Protein AF-A0A932RMJ9-F1 (afdb_monomer)

Secondary structure (DSSP, 8-state):
-----PPP--SEE-SHHHHHHHHTS-HHHHHHHHHHT----EEE--TT--EEEEEHHHHHHHH-

Sequence (64 aa):
MPEDPTPRLGPALTSWKDIAQFFGREVRTVQRWEKEEGLPVHRHLHHSKSSVYAYSEELEKWWR

pLDDT: mean 73.16, std 12.9, range [40.94, 88.38]

Radius of gyration: 11.89 Å; Cα contacts (8 Å, |Δi|>4): 69; chains: 1; bounding box: 34×24×32 Å

Structure (mmCIF, N/CA/C/O backbone):
data_AF-A0A932RMJ9-F1
#
_entry.id   AF-A0A932RMJ9-F1
#
loop_
_atom_site.group_PDB
_atom_site.id
_atom_site.type_symbol
_atom_site.label_atom_id
_atom_site.label_alt_id
_atom_site.label_comp_id
_atom_site.label_asym_id
_atom_site.label_entity_id
_atom_site.label_seq_id
_atom_site.pdbx_PDB_ins_code
_atom_site.Cartn_x
_atom_site.Cartn_y
_atom_site.Cartn_z
_atom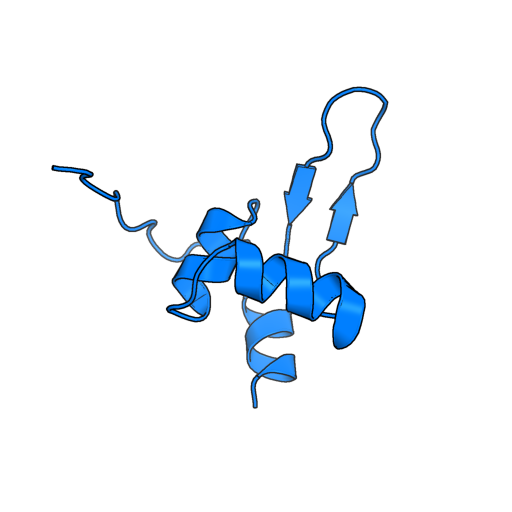_site.occupancy
_atom_site.B_iso_or_equiv
_atom_site.auth_seq_id
_atom_site.auth_comp_id
_atom_site.auth_asym_id
_atom_site.auth_atom_id
_atom_site.pdbx_PDB_model_num
ATOM 1 N N . MET A 1 1 ? 0.624 11.646 -24.602 1.00 40.94 1 MET A N 1
ATOM 2 C CA . MET A 1 1 ? -0.279 10.585 -24.119 1.00 40.94 1 MET A CA 1
ATOM 3 C C . MET A 1 1 ? 0.551 9.662 -23.242 1.00 40.94 1 MET A C 1
ATOM 5 O O . MET A 1 1 ? 1.553 9.188 -23.758 1.00 40.94 1 MET A O 1
ATOM 9 N N . PRO A 1 2 ? 0.262 9.452 -21.949 1.00 59.03 2 PRO A N 1
ATOM 10 C CA . PRO A 1 2 ? 0.827 8.315 -21.247 1.00 59.03 2 PRO A CA 1
ATOM 11 C C . PRO A 1 2 ? -0.084 7.119 -21.529 1.00 59.03 2 PRO A C 1
ATOM 13 O O . PRO A 1 2 ? -1.192 7.008 -21.016 1.00 59.03 2 PRO A O 1
ATOM 16 N N . GLU A 1 3 ? 0.363 6.275 -22.444 1.00 49.56 3 GLU A N 1
ATOM 17 C CA . GLU A 1 3 ? -0.101 4.903 -22.572 1.00 49.56 3 GLU A CA 1
ATOM 18 C C . GLU A 1 3 ? 0.353 4.132 -21.326 1.00 49.56 3 GLU A C 1
ATOM 20 O O . GLU A 1 3 ? 1.511 3.744 -21.196 1.00 49.56 3 GLU A O 1
ATOM 25 N N . ASP A 1 4 ? -0.542 3.973 -20.354 1.00 57.16 4 ASP A N 1
ATOM 26 C CA . ASP A 1 4 ? -0.347 3.009 -19.277 1.00 57.16 4 ASP A CA 1
ATOM 27 C C . ASP A 1 4 ? -0.657 1.610 -19.829 1.00 57.16 4 ASP A C 1
ATOM 29 O O . ASP A 1 4 ? -1.820 1.323 -20.130 1.00 57.16 4 ASP A O 1
ATOM 33 N N . PRO A 1 5 ? 0.338 0.715 -19.992 1.00 59.00 5 PRO A N 1
ATOM 34 C CA . PRO A 1 5 ? 0.044 -0.667 -20.316 1.00 59.00 5 PRO A CA 1
ATOM 35 C C . PRO A 1 5 ? -0.578 -1.297 -19.071 1.00 59.00 5 PRO A C 1
ATOM 37 O O . PRO A 1 5 ? 0.086 -1.466 -18.051 1.00 59.00 5 PRO A O 1
ATOM 40 N N . THR A 1 6 ? -1.866 -1.622 -19.146 1.00 59.56 6 THR A N 1
ATOM 41 C CA . THR A 1 6 ? -2.568 -2.389 -18.116 1.00 59.56 6 THR A CA 1
ATOM 42 C C . THR A 1 6 ? -1.846 -3.726 -17.917 1.00 59.56 6 THR A C 1
ATOM 44 O O . THR A 1 6 ? -1.748 -4.502 -18.878 1.00 59.56 6 THR A O 1
ATOM 47 N N . PRO A 1 7 ? -1.322 -4.039 -16.719 1.00 55.94 7 PRO A N 1
ATOM 48 C CA . PRO A 1 7 ? -0.729 -5.339 -16.489 1.00 55.94 7 PRO A CA 1
ATOM 49 C C . PRO A 1 7 ? -1.846 -6.363 -16.295 1.00 55.94 7 PRO A C 1
ATOM 51 O O . PRO A 1 7 ? -2.815 -6.170 -15.560 1.00 55.94 7 PRO A O 1
ATOM 54 N N . ARG A 1 8 ? -1.708 -7.471 -17.023 1.00 54.66 8 ARG A N 1
ATOM 55 C CA . ARG A 1 8 ? -2.516 -8.675 -16.853 1.00 54.66 8 ARG A CA 1
ATOM 56 C C . ARG A 1 8 ? -2.287 -9.143 -15.421 1.00 54.66 8 ARG A C 1
ATOM 58 O O . ARG A 1 8 ? -1.140 -9.402 -15.068 1.00 54.66 8 ARG A O 1
ATOM 65 N N . LEU A 1 9 ? -3.357 -9.213 -14.635 1.00 55.59 9 LEU A N 1
ATOM 66 C CA . LEU A 1 9 ? -3.364 -9.646 -13.239 1.00 55.59 9 LEU A CA 1
ATOM 67 C C . LEU A 1 9 ? -2.751 -11.053 -13.124 1.00 55.59 9 LEU A C 1
ATOM 69 O O . LEU A 1 9 ? -3.435 -12.066 -13.245 1.00 55.59 9 LEU A O 1
ATOM 73 N N . GLY A 1 10 ? -1.431 -11.104 -12.962 1.00 54.28 10 GLY A N 1
ATOM 74 C CA . GLY A 1 10 ? -0.717 -12.239 -12.404 1.00 54.28 10 GLY A CA 1
ATOM 75 C C . GLY A 1 10 ? -0.798 -12.173 -10.875 1.00 54.28 10 GLY A C 1
ATOM 76 O O . GLY A 1 10 ? -1.001 -11.094 -10.321 1.00 54.28 10 GLY A O 1
ATOM 77 N N . PRO A 1 11 ? -0.640 -13.301 -10.167 1.00 61.75 11 PRO A N 1
ATOM 78 C CA . PRO A 1 11 ? -0.949 -13.404 -8.736 1.00 61.75 11 PRO A CA 1
ATOM 79 C C . PRO A 1 11 ? -0.105 -12.508 -7.806 1.00 61.75 11 PRO A C 1
ATOM 81 O O . PRO A 1 11 ? -0.505 -12.273 -6.666 1.00 61.75 11 PRO A O 1
ATOM 84 N N . ALA A 1 12 ? 1.025 -11.963 -8.268 1.00 65.00 12 ALA A N 1
ATOM 85 C CA . ALA A 1 12 ? 1.923 -11.144 -7.457 1.00 65.00 12 ALA A CA 1
ATOM 86 C C . ALA A 1 12 ? 2.164 -9.766 -8.089 1.00 65.00 12 ALA A C 1
ATOM 88 O O . ALA A 1 12 ? 2.636 -9.662 -9.221 1.00 65.00 12 ALA A O 1
ATOM 89 N N . LEU A 1 13 ? 1.886 -8.710 -7.324 1.00 79.88 13 LEU A N 1
ATOM 90 C CA . LEU A 1 13 ? 2.125 -7.321 -7.703 1.00 79.88 13 LEU A CA 1
ATOM 91 C C . LEU A 1 13 ? 3.514 -6.942 -7.197 1.00 79.88 13 LEU A C 1
ATOM 93 O O . LEU A 1 13 ? 3.703 -6.684 -6.015 1.00 79.88 13 LEU A O 1
ATOM 97 N N . THR A 1 14 ? 4.515 -6.927 -8.071 1.00 74.00 14 THR A N 1
ATOM 98 C CA . THR A 1 14 ? 5.926 -6.726 -7.684 1.00 74.00 14 THR A CA 1
ATOM 99 C C . THR A 1 14 ? 6.377 -5.265 -7.760 1.00 74.00 14 THR A C 1
ATOM 101 O O . THR A 1 14 ? 7.565 -4.978 -7.922 1.00 74.00 14 THR A O 1
ATOM 104 N N . SER A 1 15 ? 5.443 -4.310 -7.750 1.00 77.25 15 SER A N 1
ATOM 105 C CA . SER A 1 15 ? 5.748 -2.880 -7.842 1.00 77.25 15 SER A CA 1
ATOM 106 C C . SER A 1 15 ? 4.618 -2.012 -7.310 1.00 77.25 15 SER A C 1
ATOM 108 O O . SER A 1 15 ? 3.445 -2.344 -7.442 1.00 77.25 15 SER A O 1
ATOM 110 N N . TRP A 1 16 ? 4.967 -0.829 -6.795 1.00 83.00 16 TRP A N 1
ATOM 111 C CA . TRP A 1 16 ? 3.984 0.157 -6.340 1.00 83.00 16 TRP A CA 1
ATOM 112 C C . TRP A 1 16 ? 2.945 0.517 -7.404 1.00 83.00 16 TRP A C 1
ATOM 114 O O . TRP A 1 16 ? 1.791 0.754 -7.067 1.00 83.00 16 TRP A O 1
ATOM 124 N N . LYS A 1 17 ? 3.352 0.577 -8.679 1.00 80.88 17 LYS A N 1
ATOM 125 C CA . LYS A 1 17 ? 2.458 0.900 -9.798 1.00 80.88 17 LYS A CA 1
ATOM 126 C C . LYS A 1 17 ? 1.378 -0.164 -9.985 1.00 80.88 17 LYS A C 1
ATOM 128 O O . LYS A 1 17 ? 0.215 0.189 -10.115 1.00 80.88 17 LYS A O 1
ATOM 133 N N . ASP A 1 18 ? 1.761 -1.432 -9.913 1.00 81.94 18 ASP A N 1
ATOM 134 C CA . ASP A 1 18 ? 0.846 -2.572 -9.957 1.00 81.94 18 ASP A CA 1
ATOM 135 C C . ASP A 1 18 ? -0.142 -2.549 -8.782 1.00 81.94 18 ASP A C 1
ATOM 137 O O . ASP A 1 18 ? -1.348 -2.667 -8.981 1.00 81.94 18 ASP A O 1
ATOM 141 N N . ILE A 1 19 ? 0.347 -2.281 -7.566 1.00 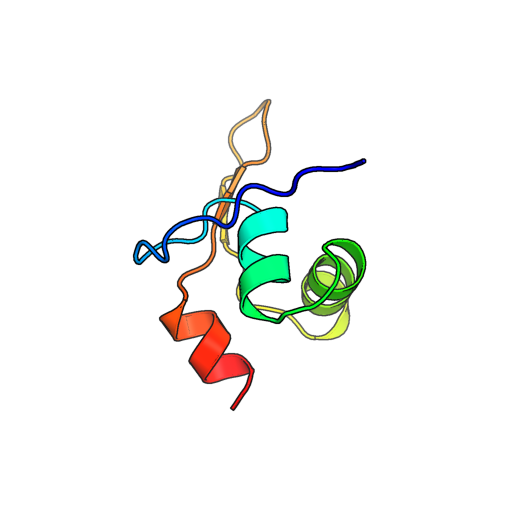81.19 19 ILE A N 1
ATOM 142 C CA . ILE A 1 19 ? -0.501 -2.137 -6.371 1.00 81.19 19 ILE A CA 1
ATOM 143 C C . ILE A 1 19 ? -1.496 -0.982 -6.547 1.00 81.19 19 ILE A C 1
ATOM 145 O O . ILE A 1 19 ? -2.688 -1.129 -6.302 1.00 81.19 19 ILE A O 1
ATOM 149 N N . ALA A 1 20 ? -1.035 0.168 -7.031 1.00 84.38 20 ALA A N 1
ATOM 150 C CA . ALA A 1 20 ? -1.889 1.320 -7.294 1.00 84.38 20 ALA A CA 1
ATOM 151 C C . ALA A 1 20 ? -2.957 1.033 -8.356 1.00 84.38 20 ALA A C 1
ATOM 153 O O . ALA A 1 20 ? -4.119 1.402 -8.176 1.00 84.38 20 ALA A O 1
ATOM 154 N N . GLN A 1 21 ? -2.583 0.316 -9.417 1.00 82.50 21 GLN A N 1
ATOM 155 C CA . GLN A 1 21 ? -3.502 -0.120 -10.462 1.00 82.50 21 GLN A CA 1
ATOM 156 C C . GLN A 1 21 ? -4.571 -1.073 -9.911 1.00 82.50 21 GLN A C 1
ATOM 158 O O . GLN A 1 21 ? -5.736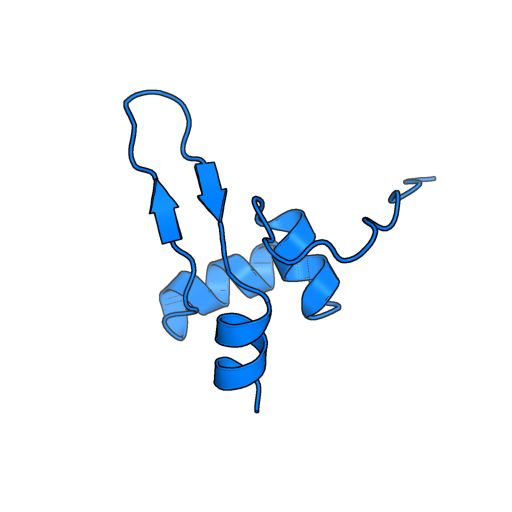 -0.921 -10.266 1.00 82.50 21 GLN A O 1
ATOM 163 N N . PHE A 1 22 ? -4.197 -1.987 -9.007 1.00 79.94 22 PHE A N 1
ATOM 164 C CA . PHE A 1 22 ? -5.125 -2.904 -8.338 1.00 79.94 22 PHE A CA 1
ATOM 165 C C . PHE A 1 22 ? -6.210 -2.155 -7.551 1.00 79.94 22 PHE A C 1
ATOM 167 O O . PHE A 1 22 ? -7.391 -2.462 -7.677 1.00 79.94 22 PHE A O 1
ATOM 174 N N . PHE A 1 23 ? -5.831 -1.110 -6.812 1.00 78.75 23 PHE A N 1
ATOM 175 C CA . PHE A 1 23 ? -6.784 -0.267 -6.080 1.00 78.75 23 PHE A CA 1
ATOM 176 C C . PHE A 1 23 ? -7.504 0.777 -6.951 1.00 78.75 23 PHE A C 1
ATOM 178 O O . PHE A 1 23 ? -8.391 1.478 -6.462 1.00 78.75 23 PHE A O 1
ATOM 185 N N . GLY A 1 24 ? -7.102 0.954 -8.214 1.00 81.38 24 GLY A N 1
ATOM 186 C CA . GLY A 1 24 ? -7.562 2.070 -9.046 1.00 81.38 24 GLY A CA 1
ATOM 187 C C . GLY A 1 24 ? -7.180 3.445 -8.472 1.00 81.38 24 GLY A C 1
ATOM 188 O O . GLY A 1 24 ? -7.907 4.425 -8.649 1.00 81.38 24 GLY A O 1
ATOM 189 N N . ARG A 1 25 ? -6.065 3.524 -7.735 1.00 84.94 25 ARG A N 1
ATOM 190 C CA . ARG A 1 25 ? -5.551 4.745 -7.091 1.00 84.94 25 ARG A CA 1
ATOM 191 C C . ARG A 1 25 ? -4.152 5.081 -7.587 1.00 84.94 25 ARG A C 1
ATOM 193 O O . ARG A 1 25 ? -3.571 4.387 -8.411 1.00 84.94 25 ARG A O 1
ATOM 200 N N . GLU A 1 26 ? -3.609 6.192 -7.103 1.00 87.12 26 GLU A N 1
ATOM 201 C CA . GLU A 1 26 ? -2.249 6.602 -7.434 1.00 87.12 26 GLU A CA 1
ATOM 202 C C . GLU A 1 26 ? -1.221 5.972 -6.490 1.00 87.12 26 GLU A C 1
ATOM 204 O O . GLU A 1 26 ? -1.462 5.818 -5.294 1.00 87.12 26 GLU A O 1
ATOM 209 N N . VAL A 1 27 ? -0.021 5.705 -7.010 1.00 86.06 27 VAL A N 1
ATOM 210 C CA . VAL A 1 27 ? 1.122 5.141 -6.264 1.00 86.06 27 VAL A CA 1
ATOM 211 C C . VAL A 1 27 ? 1.404 5.880 -4.954 1.00 86.06 27 VAL A C 1
ATOM 213 O O . VAL A 1 27 ? 1.689 5.266 -3.932 1.00 86.06 27 VAL A O 1
ATOM 216 N N . ARG A 1 28 ? 1.287 7.206 -4.968 1.00 85.94 28 ARG A N 1
ATOM 217 C CA . ARG A 1 28 ? 1.457 8.079 -3.798 1.00 85.94 28 ARG A CA 1
ATOM 218 C C . ARG A 1 28 ? 0.414 7.845 -2.700 1.00 85.94 28 ARG A C 1
ATOM 220 O O . ARG A 1 28 ? 0.762 7.923 -1.528 1.00 85.94 28 ARG A O 1
ATOM 227 N N . THR A 1 29 ? -0.828 7.522 -3.062 1.00 87.00 29 THR A N 1
ATOM 228 C CA . THR A 1 29 ? -1.877 7.146 -2.101 1.00 87.00 29 THR A CA 1
ATOM 229 C C . THR A 1 29 ? -1.558 5.800 -1.463 1.00 87.00 29 THR A C 1
ATOM 231 O O . THR A 1 29 ? -1.659 5.662 -0.254 1.00 87.00 29 THR A O 1
ATOM 234 N N . VAL A 1 30 ? -1.083 4.838 -2.252 1.00 84.75 30 VAL A N 1
ATOM 235 C CA . VAL A 1 30 ? -0.701 3.511 -1.752 1.00 84.75 30 VAL A CA 1
ATOM 236 C C . VAL A 1 30 ? 0.534 3.577 -0.843 1.00 84.75 30 VAL A C 1
ATOM 238 O O . VAL A 1 30 ? 0.558 2.954 0.212 1.00 84.75 30 VAL A O 1
ATOM 241 N N . GLN A 1 31 ? 1.542 4.380 -1.197 1.00 84.38 31 GLN A N 1
ATOM 242 C CA . GLN A 1 31 ? 2.692 4.647 -0.319 1.00 84.38 31 GLN A CA 1
ATOM 243 C C . GLN A 1 31 ? 2.276 5.345 0.978 1.00 84.38 31 GLN A C 1
ATOM 245 O O . GLN A 1 31 ? 2.851 5.097 2.036 1.00 84.38 31 GLN A O 1
ATOM 250 N N . ARG A 1 32 ? 1.279 6.232 0.903 1.00 87.06 32 ARG A N 1
ATOM 251 C CA . ARG A 1 32 ? 0.687 6.844 2.087 1.00 87.06 32 ARG A CA 1
ATOM 252 C C . ARG A 1 32 ? 0.005 5.790 2.956 1.00 87.06 32 ARG A C 1
ATOM 254 O O . ARG A 1 32 ? 0.245 5.795 4.152 1.00 87.06 32 ARG A O 1
ATOM 261 N N . TRP A 1 33 ? -0.772 4.878 2.381 1.00 88.38 33 TRP A N 1
ATOM 262 C CA . TRP A 1 33 ? -1.395 3.781 3.126 1.00 88.38 33 TRP A CA 1
ATOM 263 C C . TRP A 1 33 ? -0.379 2.841 3.768 1.00 88.38 33 TRP A C 1
ATOM 265 O O . TRP A 1 33 ? -0.598 2.412 4.890 1.00 88.38 33 TRP A O 1
ATOM 275 N N . GLU A 1 34 ? 0.758 2.559 3.130 1.00 84.44 34 GLU A N 1
ATOM 276 C CA . GLU A 1 34 ? 1.828 1.788 3.783 1.00 84.44 34 GLU A CA 1
ATOM 277 C C . GLU A 1 34 ? 2.352 2.491 5.044 1.00 84.44 34 GLU A C 1
ATOM 279 O O . GLU A 1 34 ? 2.537 1.844 6.071 1.00 84.44 34 GLU A O 1
ATOM 284 N N . LYS A 1 35 ? 2.503 3.821 5.010 1.00 81.38 35 LYS A N 1
ATOM 285 C CA . LYS A 1 35 ? 2.967 4.605 6.165 1.00 81.38 35 LYS A CA 1
ATOM 286 C C . LYS A 1 35 ? 1.904 4.898 7.223 1.00 81.38 35 LYS A C 1
ATOM 288 O O . LYS A 1 35 ? 2.237 4.926 8.403 1.00 81.38 35 LYS A O 1
ATOM 293 N N . GLU A 1 36 ? 0.680 5.212 6.810 1.00 85.00 36 GLU A N 1
ATOM 294 C CA . GLU A 1 36 ? -0.391 5.699 7.692 1.00 85.00 36 GLU A CA 1
ATOM 295 C C . GLU A 1 36 ? -1.353 4.585 8.117 1.00 85.00 36 GLU A C 1
ATOM 297 O O . GLU A 1 36 ? -1.819 4.600 9.251 1.00 85.00 36 GLU A O 1
ATOM 302 N N . GLU A 1 37 ? -1.623 3.605 7.249 1.00 80.44 37 GLU A N 1
ATOM 303 C CA . GLU A 1 37 ? -2.571 2.515 7.524 1.00 80.44 37 GLU A CA 1
ATOM 304 C C . GLU A 1 37 ? -1.919 1.126 7.641 1.00 80.44 37 GLU A C 1
ATOM 306 O O . GLU A 1 37 ? -2.585 0.161 8.009 1.00 80.44 37 GLU A O 1
ATOM 311 N N . GLY A 1 38 ? -0.617 1.005 7.360 1.00 81.00 38 GLY A N 1
ATOM 312 C CA . GLY A 1 38 ? 0.104 -0.265 7.437 1.00 81.00 38 GLY A CA 1
ATOM 313 C C . GLY A 1 38 ? -0.271 -1.244 6.325 1.00 81.00 38 GLY A C 1
ATOM 314 O O . GLY A 1 38 ? -0.403 -2.440 6.581 1.00 81.00 38 GLY A O 1
ATOM 315 N N . LE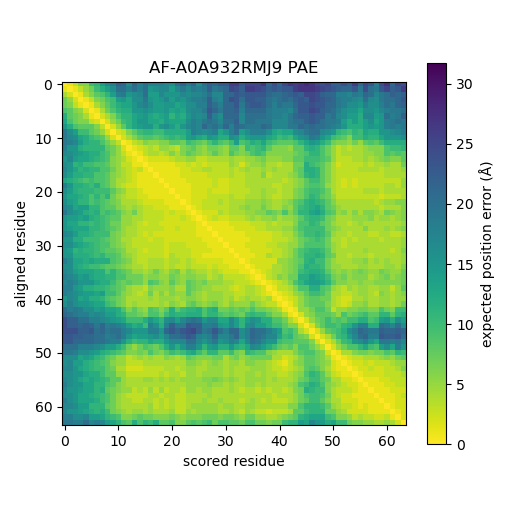U A 1 39 ? -0.458 -0.740 5.099 1.00 81.81 39 LEU A N 1
ATOM 316 C CA . LEU A 1 39 ? -0.738 -1.566 3.920 1.00 81.81 39 LEU A CA 1
ATOM 317 C C . LEU A 1 39 ? 0.246 -2.757 3.833 1.00 81.81 39 LEU A C 1
ATOM 319 O O . LEU A 1 39 ? 1.457 -2.526 3.920 1.00 81.81 39 LEU A O 1
ATOM 323 N N . PRO A 1 40 ? -0.230 -4.002 3.615 1.00 78.62 40 PRO A N 1
ATOM 324 C CA . PRO A 1 40 ? 0.619 -5.193 3.547 1.00 78.62 40 PRO A CA 1
ATOM 325 C C . PRO A 1 40 ? 1.450 -5.209 2.256 1.00 78.62 40 PRO A C 1
ATOM 327 O O . PRO A 1 40 ? 1.121 -5.856 1.262 1.00 78.62 40 PRO A O 1
ATOM 330 N N . VAL A 1 41 ? 2.542 -4.446 2.270 1.00 79.19 41 VAL A N 1
ATOM 331 C CA . VAL A 1 41 ? 3.542 -4.376 1.205 1.00 79.19 41 VAL A CA 1
ATOM 332 C C . VAL A 1 41 ? 4.848 -4.944 1.736 1.00 79.19 41 VAL A C 1
ATOM 334 O O . VAL A 1 41 ? 5.486 -4.387 2.630 1.00 79.19 41 VAL A O 1
ATOM 337 N N . HIS A 1 42 ? 5.288 -6.048 1.148 1.00 77.75 42 HIS A N 1
ATOM 338 C CA . HIS A 1 42 ? 6.539 -6.695 1.510 1.00 77.75 42 HIS A CA 1
ATOM 339 C C . HIS A 1 42 ? 7.697 -5.986 0.809 1.00 77.75 42 HIS A C 1
ATOM 341 O O . HIS A 1 42 ? 7.852 -6.052 -0.413 1.00 77.75 42 HIS A O 1
ATOM 347 N N . ARG A 1 43 ? 8.546 -5.289 1.575 1.00 72.25 43 ARG A N 1
ATOM 348 C CA . ARG A 1 43 ? 9.796 -4.727 1.040 1.00 72.25 43 ARG A CA 1
ATOM 349 C C . ARG A 1 43 ? 10.908 -5.774 1.112 1.00 72.25 43 ARG A C 1
ATOM 351 O O . ARG A 1 43 ? 11.272 -6.230 2.195 1.00 72.25 43 ARG A O 1
ATOM 358 N N . HIS A 1 44 ? 11.515 -6.107 -0.024 1.00 62.81 44 HIS A N 1
ATOM 359 C CA . HIS A 1 44 ? 12.782 -6.834 -0.033 1.00 62.81 44 HIS A CA 1
ATOM 360 C C . HIS A 1 44 ? 13.937 -5.839 0.078 1.00 62.81 44 HIS A C 1
ATOM 362 O O . HIS A 1 44 ? 14.251 -5.088 -0.848 1.00 62.81 44 HIS A O 1
ATOM 368 N N . LEU A 1 45 ? 14.569 -5.826 1.251 1.00 49.50 45 LEU A N 1
ATOM 369 C CA . LEU A 1 45 ? 15.718 -4.984 1.552 1.00 49.50 45 LEU A CA 1
ATOM 370 C C . LEU A 1 45 ? 17.006 -5.713 1.127 1.00 49.50 45 LEU A C 1
ATOM 372 O O . LEU A 1 45 ? 17.642 -6.374 1.940 1.00 49.50 45 LEU A O 1
ATOM 376 N N . HIS A 1 46 ? 17.392 -5.622 -0.149 1.00 48.75 46 HIS A N 1
ATOM 377 C CA . HIS A 1 46 ? 18.724 -6.057 -0.591 1.00 48.75 46 HIS A CA 1
ATOM 378 C C . HIS A 1 46 ? 19.502 -4.865 -1.159 1.00 48.75 46 HIS A C 1
ATOM 380 O O . HIS A 1 46 ? 19.251 -4.430 -2.280 1.00 48.75 46 HIS A O 1
ATOM 386 N N . HIS A 1 47 ? 20.379 -4.323 -0.308 1.00 47.19 47 HIS A N 1
ATOM 387 C CA . HIS A 1 47 ? 21.550 -3.435 -0.456 1.00 47.19 47 HIS A CA 1
ATOM 388 C C . HIS A 1 47 ? 21.671 -2.375 -1.584 1.00 47.19 47 HIS A C 1
ATOM 390 O O . HIS A 1 47 ? 22.519 -1.497 -1.465 1.00 47.19 47 HIS A O 1
ATOM 396 N N . SER A 1 48 ? 20.885 -2.350 -2.664 1.00 51.91 48 SER A N 1
ATOM 397 C CA . SER A 1 48 ? 20.998 -1.306 -3.704 1.00 51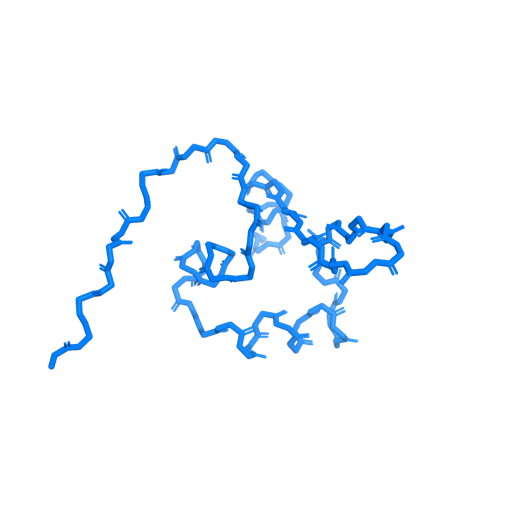.91 48 SER A CA 1
ATOM 398 C C . SER A 1 48 ? 19.731 -1.030 -4.527 1.00 51.91 48 SER A C 1
ATOM 400 O O . SER A 1 48 ? 19.695 -0.014 -5.217 1.00 51.91 48 SER A O 1
ATOM 402 N N . LYS A 1 49 ? 18.678 -1.862 -4.473 1.00 54.25 49 LYS A N 1
ATOM 403 C CA . LYS A 1 49 ? 17.403 -1.590 -5.172 1.00 54.25 49 LYS A CA 1
ATOM 404 C C . LYS A 1 49 ? 16.215 -2.115 -4.364 1.00 54.25 49 LYS A C 1
ATOM 406 O O . LYS A 1 49 ? 15.924 -3.307 -4.402 1.00 54.25 49 LYS A O 1
ATOM 411 N N . SER A 1 50 ? 15.534 -1.227 -3.638 1.00 55.69 50 SER A N 1
ATOM 412 C CA . SER A 1 50 ? 14.302 -1.545 -2.903 1.00 55.69 50 SER A CA 1
ATOM 413 C C . SER A 1 50 ? 13.227 -2.049 -3.865 1.00 55.69 50 SER A C 1
ATOM 415 O O . SER A 1 50 ? 12.580 -1.257 -4.547 1.00 55.69 50 SER A O 1
ATOM 417 N N . SER A 1 51 ? 13.053 -3.367 -3.930 1.00 66.75 51 SER A N 1
ATOM 418 C CA . SER A 1 51 ? 11.954 -4.000 -4.660 1.00 66.75 51 SER 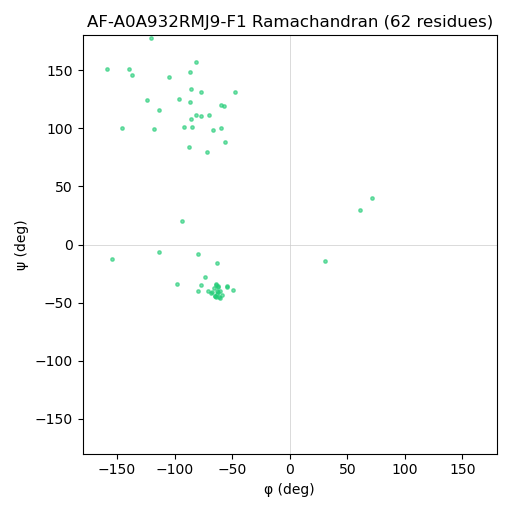A CA 1
ATOM 419 C C . SER A 1 51 ? 10.838 -4.286 -3.662 1.00 66.75 51 SER A C 1
ATOM 421 O O . SER A 1 51 ? 11.080 -4.901 -2.622 1.00 66.75 51 SER A O 1
ATOM 423 N N . VAL A 1 52 ? 9.637 -3.795 -3.948 1.00 77.38 52 VAL A N 1
ATOM 424 C CA . VAL A 1 52 ? 8.440 -4.050 -3.138 1.00 77.38 52 VAL A CA 1
ATOM 425 C C . VAL A 1 52 ? 7.561 -5.053 -3.860 1.00 77.38 52 VAL A C 1
ATOM 427 O O . VAL A 1 52 ? 7.476 -5.010 -5.083 1.00 77.38 52 VAL A O 1
ATOM 430 N N . TYR A 1 53 ? 6.898 -5.934 -3.131 1.00 78.44 53 TYR A N 1
ATOM 431 C CA . TYR A 1 53 ? 5.854 -6.773 -3.694 1.00 78.44 53 TYR A CA 1
ATOM 432 C C . TYR A 1 53 ? 4.686 -6.897 -2.723 1.00 78.44 53 TYR A C 1
ATOM 434 O O . TYR A 1 53 ? 4.856 -6.797 -1.512 1.00 78.44 53 TYR A O 1
ATOM 442 N N . ALA A 1 54 ? 3.495 -7.098 -3.261 1.00 80.94 54 ALA A N 1
ATOM 443 C CA . ALA A 1 54 ? 2.296 -7.389 -2.502 1.00 80.94 54 ALA A CA 1
ATOM 444 C C . ALA A 1 54 ? 1.518 -8.498 -3.206 1.00 80.94 54 ALA A C 1
ATOM 446 O O . ALA A 1 54 ? 1.507 -8.594 -4.439 1.00 80.94 54 ALA A O 1
ATOM 447 N N . TYR A 1 55 ? 0.864 -9.337 -2.414 1.00 82.38 55 TYR A N 1
ATOM 448 C CA . TYR A 1 55 ? -0.054 -10.329 -2.945 1.00 82.38 55 TYR A CA 1
ATOM 449 C C . TYR A 1 55 ? -1.428 -9.699 -3.117 1.00 82.38 55 TYR A C 1
ATOM 451 O O . TYR A 1 55 ? -1.939 -9.036 -2.216 1.00 82.38 55 TYR A O 1
ATOM 459 N N . SER A 1 56 ? -2.036 -9.933 -4.279 1.00 77.75 56 SER A N 1
ATOM 460 C CA . SER A 1 56 ? -3.394 -9.464 -4.578 1.00 77.75 56 SER A CA 1
ATOM 461 C C . SER A 1 56 ? -4.404 -9.928 -3.518 1.00 77.75 56 SER A C 1
ATOM 463 O O . SER A 1 56 ? -5.255 -9.147 -3.108 1.00 77.75 56 SER A O 1
ATOM 465 N N . GLU A 1 57 ? -4.236 -11.137 -2.973 1.00 80.31 57 GLU A N 1
ATOM 466 C CA . GLU A 1 57 ? -5.054 -11.673 -1.876 1.00 80.31 57 GLU A CA 1
ATOM 467 C C . GLU A 1 57 ? -4.894 -10.917 -0.544 1.00 80.31 57 GLU A C 1
ATOM 469 O O . GLU A 1 57 ? -5.867 -10.762 0.191 1.00 80.31 57 GLU A O 1
ATOM 474 N N . GLU A 1 58 ? -3.686 -10.454 -0.198 1.00 82.44 58 GLU A N 1
ATOM 475 C CA . GLU A 1 58 ? -3.465 -9.657 1.020 1.00 82.44 58 GLU A CA 1
ATOM 476 C C . GLU A 1 58 ? -4.064 -8.258 0.874 1.00 82.44 58 GLU A C 1
ATOM 478 O O . GLU A 1 58 ? -4.692 -7.753 1.804 1.00 82.44 58 GLU A O 1
ATOM 483 N N . LEU A 1 59 ? -3.915 -7.655 -0.309 1.00 80.44 59 LEU A N 1
ATOM 484 C CA . LEU A 1 59 ? -4.506 -6.357 -0.617 1.00 80.44 59 LEU A CA 1
ATOM 485 C C . LEU A 1 59 ? -6.036 -6.412 -0.621 1.00 80.44 59 LEU A C 1
ATOM 487 O O . LEU A 1 59 ? -6.675 -5.531 -0.054 1.00 80.44 59 LEU A O 1
ATOM 491 N N . GLU A 1 60 ? -6.624 -7.446 -1.227 1.00 80.38 60 GLU A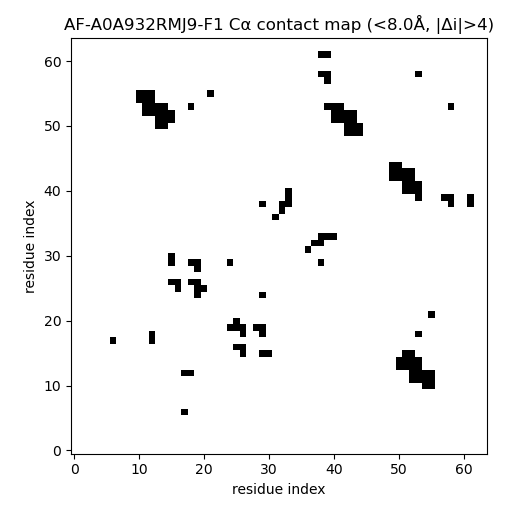 N 1
ATOM 492 C CA . GLU A 1 60 ? -8.075 -7.647 -1.240 1.00 80.38 60 GLU A CA 1
ATOM 493 C C . GLU A 1 60 ? -8.623 -7.869 0.174 1.00 80.38 60 GLU A C 1
ATOM 495 O O . GLU A 1 60 ? -9.636 -7.274 0.541 1.00 80.38 60 GLU A O 1
ATOM 500 N N . LYS A 1 61 ? -7.929 -8.667 0.999 1.00 83.06 61 LYS A N 1
ATOM 501 C CA . LYS A 1 61 ? -8.294 -8.874 2.409 1.00 83.06 61 LYS A CA 1
ATOM 502 C C . LYS A 1 61 ? -8.202 -7.605 3.246 1.00 83.06 61 LYS A C 1
ATOM 504 O O . LYS A 1 61 ? -8.977 -7.469 4.182 1.00 83.06 61 LYS A O 1
ATOM 509 N N . TRP A 1 62 ? -7.253 -6.722 2.949 1.00 85.25 62 TRP A N 1
ATOM 510 C CA . TRP A 1 62 ? -7.107 -5.451 3.656 1.00 85.25 62 TRP A CA 1
ATOM 511 C C . TRP A 1 62 ? -8.151 -4.414 3.217 1.00 85.25 62 TRP A C 1
ATOM 513 O O . TRP A 1 62 ? -8.612 -3.627 4.033 1.00 85.25 62 TRP A O 1
ATOM 523 N N . TRP A 1 63 ? -8.534 -4.414 1.936 1.00 75.56 63 TRP A N 1
ATOM 524 C CA . TRP A 1 63 ? -9.512 -3.469 1.384 1.00 75.56 63 TRP A CA 1
ATOM 525 C C . TRP A 1 63 ? -10.962 -3.748 1.791 1.00 75.56 63 TRP A C 1
ATOM 527 O O . TRP A 1 63 ? -11.797 -2.843 1.756 1.00 75.56 63 TRP A O 1
ATOM 537 N N . ARG A 1 64 ? -11.280 -5.013 2.071 1.00 66.25 64 ARG A N 1
ATOM 538 C CA . ARG A 1 64 ? -12.633 -5.475 2.384 1.00 66.25 64 ARG A CA 1
ATOM 539 C C . ARG A 1 64 ? -13.034 -5.171 3.821 1.00 66.25 64 ARG A C 1
ATOM 541 O O . ARG A 1 64 ? -14.219 -4.809 3.996 1.00 66.25 64 ARG A O 1
#

Mean predicted aligne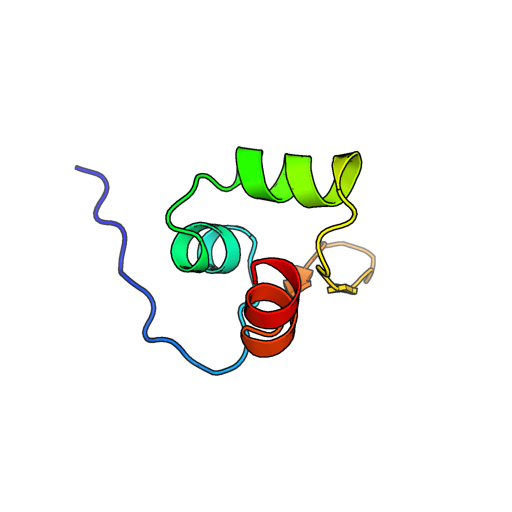d error: 8.54 Å

Solvent-accessible surface area (backbone atoms o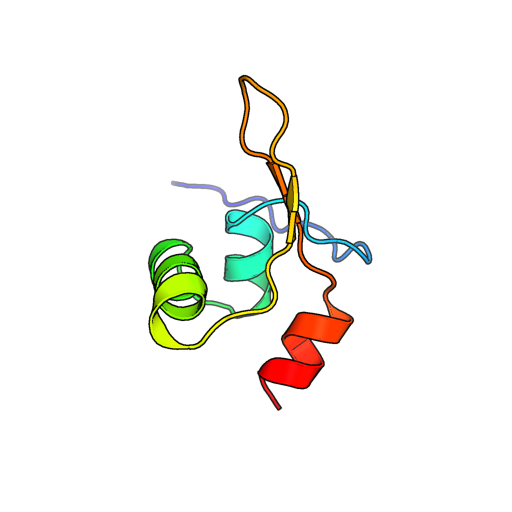nly — not comparable to full-atom values): 4002 Å² total; per-residue (Å²): 133,87,84,75,81,79,77,77,89,58,79,62,29,66,34,60,62,50,51,11,57,73,71,74,51,51,44,68,56,50,56,45,32,40,74,77,71,59,48,77,62,50,69,47,86,56,100,85,59,84,45,39,32,30,44,55,69,58,50,52,65,70,74,106

Foldseek 3Di:
DPPDDDDDDDFKAFDLCSLCVLVVHDSVVVVVCCVPVVQPWDWDDDDPDTTIMDGSVSNVVVVD

Nearest PDB structures (foldseek):
  4j2n-assembly1_A  TM=7.227E-01  e=7.519E-02  Pukovnikvirus pukovnik
  7xn2-assembly1_A-2  TM=7.636E-01  e=4.069E-01  Nostoc sp. PCC 7120 = FACHB-418
  7oz3-assembly1_D  TM=4.121E-01  e=1.691E-01  Streptococcus agalactiae
  7vkl-assembly1_A  TM=3.010E-01  e=2.058E+00  Mus musculus
  1zar-assembly1_A  TM=4.186E-01  e=5.298E+00  Archaeoglobus fulgidus